Protein AF-A0A831XJA5-F1 (afdb_monomer)

Solvent-accessible surface area (backbone atoms only — not comparable to full-atom values): 5894 Å² total; per-residue (Å²): 134,84,88,81,90,79,81,83,73,83,71,82,53,64,65,62,52,50,52,51,59,72,66,47,76,75,75,57,79,54,54,63,54,46,53,56,40,73,73,36,92,85,57,48,59,63,60,47,25,56,54,40,62,73,34,66,68,55,36,52,50,51,42,52,54,55,63,26,82,87,63,60,61,97,62,87,64,88,46,60,47,59,46,42,59,71,70,47,91,81,85,129

Structure (mmCIF, N/CA/C/O backbone):
data_AF-A0A831XJA5-F1
#
_entry.id   AF-A0A831XJA5-F1
#
loop_
_atom_site.group_PDB
_atom_site.id
_atom_site.type_symbol
_atom_site.label_atom_id
_atom_site.label_alt_id
_atom_site.label_comp_id
_atom_site.label_asym_id
_atom_site.label_entity_id
_atom_site.label_seq_id
_atom_site.pdbx_PDB_ins_code
_atom_site.Cartn_x
_atom_site.Cartn_y
_atom_site.Cartn_z
_atom_site.occupancy
_atom_site.B_iso_or_equiv
_atom_site.auth_seq_id
_atom_site.auth_comp_id
_atom_site.auth_asym_id
_atom_site.auth_atom_id
_atom_site.pdbx_PDB_model_num
ATOM 1 N N . MET A 1 1 ? 34.995 -25.790 52.307 1.00 52.12 1 MET A N 1
ATOM 2 C CA . MET A 1 1 ? 34.267 -26.323 51.138 1.00 52.12 1 MET A CA 1
ATOM 3 C C . MET A 1 1 ? 33.214 -25.273 50.749 1.00 52.12 1 MET A C 1
ATOM 5 O O . MET A 1 1 ? 32.115 -25.340 51.270 1.00 52.12 1 MET A O 1
ATOM 9 N N . LYS A 1 2 ? 33.564 -24.085 50.216 1.00 43.31 2 LYS A N 1
ATOM 10 C CA . LYS A 1 2 ? 33.696 -23.713 48.779 1.00 43.31 2 LYS A CA 1
ATOM 11 C C . LYS A 1 2 ? 32.858 -24.609 47.855 1.00 43.31 2 LYS A C 1
ATOM 13 O O . LYS A 1 2 ? 33.151 -25.793 47.782 1.00 43.31 2 LYS A O 1
ATOM 18 N N . GLU A 1 3 ? 31.665 -24.169 47.449 1.00 53.34 3 GLU A N 1
ATOM 19 C CA . GLU A 1 3 ? 31.377 -23.321 46.266 1.00 53.34 3 GLU A CA 1
ATOM 20 C C . GLU A 1 3 ? 31.693 -24.007 44.936 1.00 53.34 3 GLU A C 1
ATOM 22 O O . GLU A 1 3 ? 32.859 -24.192 44.628 1.00 53.34 3 GLU A O 1
ATOM 27 N N . GLU A 1 4 ? 30.645 -24.303 44.154 1.00 48.31 4 GLU A N 1
ATOM 28 C CA . GLU A 1 4 ? 30.525 -24.028 42.705 1.00 48.31 4 GLU A CA 1
ATOM 29 C C . GLU A 1 4 ? 29.153 -24.542 42.217 1.00 48.31 4 GLU A C 1
ATOM 31 O O . GLU A 1 4 ? 28.901 -25.735 42.124 1.00 48.31 4 GLU A O 1
ATOM 36 N N . ARG A 1 5 ? 28.119 -23.693 42.135 1.00 64.81 5 ARG A N 1
ATOM 37 C CA . ARG A 1 5 ? 27.692 -22.993 40.905 1.00 64.81 5 ARG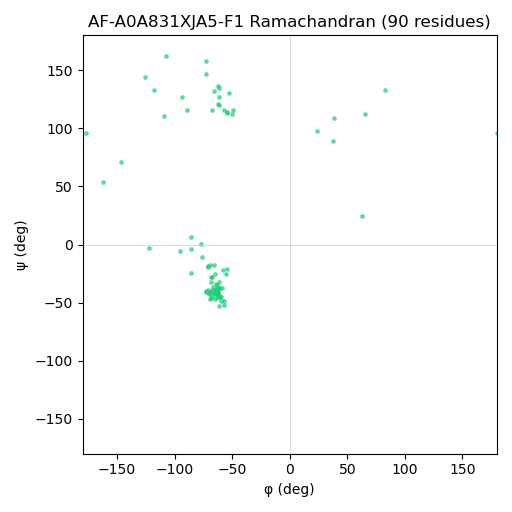 A CA 1
ATOM 38 C C . ARG A 1 5 ? 27.786 -23.848 39.630 1.00 64.81 5 ARG A C 1
ATOM 40 O O . ARG A 1 5 ? 28.851 -23.918 39.036 1.00 64.81 5 ARG A O 1
AT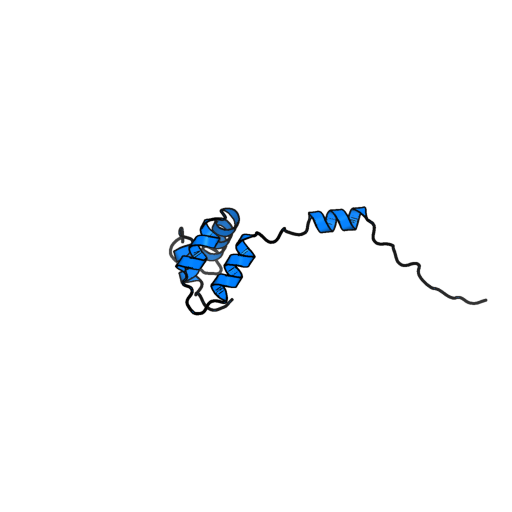OM 47 N N . ARG A 1 6 ? 26.630 -24.251 39.081 1.00 50.69 6 ARG A N 1
ATOM 48 C CA . ARG A 1 6 ? 26.166 -23.818 37.739 1.00 50.69 6 ARG A CA 1
ATOM 49 C C . ARG A 1 6 ? 24.773 -24.376 37.401 1.00 50.69 6 ARG A C 1
ATOM 51 O O . ARG A 1 6 ? 24.627 -25.485 36.918 1.00 50.69 6 ARG A O 1
ATOM 58 N N . ARG A 1 7 ? 23.765 -23.535 37.658 1.00 54.47 7 ARG A N 1
ATOM 59 C CA . ARG A 1 7 ? 22.704 -23.126 36.718 1.00 54.47 7 ARG A CA 1
ATOM 60 C C . ARG A 1 7 ? 22.197 -24.229 35.768 1.00 54.47 7 ARG A C 1
ATOM 62 O O . ARG A 1 7 ? 22.673 -24.325 34.640 1.00 54.47 7 ARG A O 1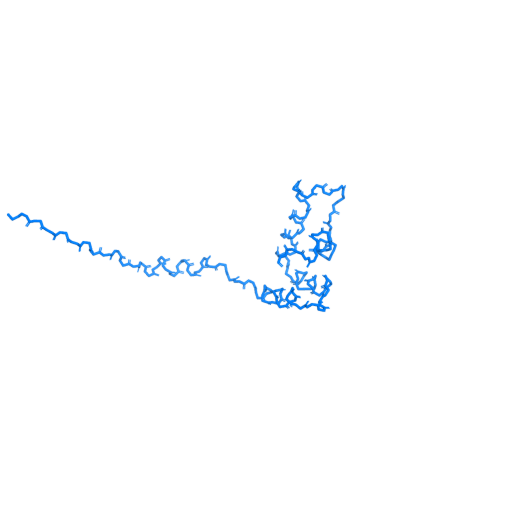
ATOM 69 N N . TYR A 1 8 ? 21.183 -24.982 36.196 1.00 48.00 8 TYR A N 1
ATOM 70 C CA . TYR A 1 8 ? 20.282 -25.629 35.242 1.00 48.00 8 TYR A CA 1
ATOM 71 C C . TYR A 1 8 ? 19.489 -24.525 34.543 1.00 48.00 8 TYR A C 1
ATOM 73 O O . TYR A 1 8 ? 18.807 -23.728 35.181 1.00 48.00 8 TYR A O 1
ATOM 81 N N . VAL A 1 9 ? 19.720 -24.417 33.243 1.00 51.31 9 VAL A N 1
ATOM 82 C CA . VAL A 1 9 ? 19.048 -23.509 32.317 1.00 51.31 9 VAL A CA 1
ATOM 83 C C . VAL A 1 9 ? 17.566 -23.873 32.307 1.00 51.31 9 VAL A C 1
ATOM 85 O O . VAL A 1 9 ? 17.240 -25.045 32.130 1.00 51.31 9 VAL A O 1
ATOM 88 N N . GLU A 1 10 ? 16.699 -22.887 32.541 1.00 56.25 10 GLU A N 1
ATOM 89 C CA . GLU A 1 10 ? 15.250 -23.010 32.373 1.00 56.25 10 GLU A CA 1
ATOM 90 C C . GLU A 1 10 ? 14.967 -23.630 31.002 1.00 56.25 10 GLU A C 1
ATOM 92 O O . GLU A 1 10 ? 15.338 -23.081 29.961 1.00 56.25 10 GLU A O 1
ATOM 97 N N . GLY A 1 11 ? 14.387 -24.831 31.020 1.00 57.16 11 GLY A N 1
ATOM 98 C CA . GLY A 1 11 ? 13.896 -25.479 29.818 1.00 57.16 11 GLY A CA 1
ATOM 99 C C . GLY A 1 11 ? 12.808 -24.604 29.220 1.00 57.16 11 GLY A C 1
ATOM 100 O O . GLY A 1 11 ? 11.961 -24.092 29.944 1.00 57.16 11 GLY A O 1
ATOM 101 N N . ILE A 1 12 ? 12.867 -24.407 27.908 1.00 63.69 12 ILE A N 1
ATOM 102 C CA . ILE A 1 12 ? 11.819 -23.717 27.162 1.00 63.69 12 ILE A CA 1
ATOM 103 C C . ILE A 1 12 ? 10.506 -24.444 27.468 1.00 63.69 12 ILE A C 1
ATOM 105 O O . ILE A 1 12 ? 10.367 -25.618 27.120 1.00 63.69 12 ILE A O 1
ATOM 109 N N . ASP A 1 13 ? 9.586 -23.765 28.152 1.00 78.31 13 ASP A N 1
ATOM 110 C CA . ASP A 1 13 ? 8.241 -24.273 28.379 1.00 78.31 13 ASP A CA 1
ATOM 111 C C . ASP A 1 13 ? 7.573 -24.444 27.005 1.00 78.31 13 ASP A C 1
ATOM 113 O O . ASP A 1 13 ? 7.515 -23.522 26.184 1.00 78.31 13 ASP A O 1
ATOM 117 N N . LEU A 1 14 ? 7.186 -25.684 26.706 1.00 73.56 14 LEU A N 1
ATOM 118 C CA . LEU A 1 14 ? 6.621 -26.072 25.417 1.00 73.56 14 LEU A CA 1
ATOM 119 C C . LEU A 1 14 ? 5.315 -25.324 25.149 1.00 73.56 14 LEU A C 1
ATOM 121 O O . LEU A 1 14 ? 5.058 -24.974 23.997 1.00 73.56 14 LEU A O 1
ATOM 125 N N . ASP A 1 15 ? 4.547 -25.016 26.194 1.00 75.69 15 ASP A N 1
ATOM 126 C CA . ASP A 1 15 ? 3.300 -24.270 26.072 1.00 75.69 15 ASP A CA 1
ATOM 127 C C . ASP A 1 15 ? 3.585 -22.806 25.696 1.00 75.69 15 ASP A C 1
ATOM 129 O O . ASP A 1 15 ? 2.982 -22.274 24.761 1.00 75.69 15 ASP A O 1
ATOM 133 N N . ASP A 1 16 ? 4.609 -22.198 26.302 1.00 76.00 16 ASP A N 1
ATOM 134 C CA . ASP A 1 16 ? 5.115 -20.862 25.950 1.00 76.00 16 ASP A CA 1
ATOM 135 C C . ASP A 1 16 ? 5.659 -20.793 24.514 1.00 76.00 16 ASP A C 1
ATOM 137 O O . ASP A 1 16 ? 5.530 -19.771 23.829 1.00 76.00 16 ASP A O 1
ATOM 141 N N . ALA A 1 17 ? 6.322 -21.856 24.052 1.00 73.50 17 ALA A N 1
ATOM 142 C CA . ALA A 1 17 ? 6.845 -21.942 22.692 1.00 73.50 17 ALA A CA 1
ATOM 143 C C . ALA A 1 17 ? 5.711 -22.075 21.668 1.00 73.50 17 ALA A C 1
ATOM 145 O O . ALA A 1 17 ? 5.730 -21.396 20.639 1.00 73.50 17 ALA A O 1
ATOM 146 N N . VAL A 1 18 ? 4.703 -22.902 21.959 1.00 77.62 18 VAL A N 1
ATOM 147 C CA . VAL A 1 18 ? 3.514 -23.064 21.114 1.00 77.62 18 VAL A CA 1
ATOM 148 C C . VAL A 1 18 ? 2.710 -21.768 21.064 1.00 77.62 18 VAL A C 1
ATOM 150 O O . VAL A 1 18 ? 2.320 -21.342 19.977 1.00 77.62 18 VAL A O 1
ATOM 153 N N . GLU A 1 19 ? 2.525 -21.087 22.194 1.00 73.38 19 GLU A N 1
ATOM 154 C CA . GLU A 1 19 ? 1.813 -19.810 22.237 1.00 73.38 19 GLU A CA 1
ATOM 155 C C . GLU A 1 19 ? 2.566 -18.717 21.460 1.00 73.38 19 GLU A C 1
ATOM 157 O O . GLU A 1 19 ? 1.964 -17.953 20.703 1.00 73.38 19 GLU A O 1
ATOM 162 N N . ARG A 1 20 ? 3.903 -18.682 21.554 1.00 64.19 20 ARG A N 1
ATOM 163 C CA . ARG A 1 20 ? 4.741 -17.790 20.736 1.00 64.19 20 ARG A CA 1
ATOM 164 C C . ARG A 1 20 ? 4.630 -18.088 19.245 1.00 64.19 20 ARG A C 1
ATOM 166 O O . ARG A 1 20 ? 4.557 -17.141 18.469 1.00 64.19 20 ARG A O 1
ATOM 173 N N . VAL A 1 21 ? 4.586 -19.360 18.847 1.00 66.50 21 VAL A N 1
ATOM 174 C CA . VAL A 1 21 ? 4.405 -19.772 17.444 1.00 66.50 21 VAL A CA 1
ATOM 175 C C . VAL A 1 21 ? 3.008 -19.410 16.931 1.00 66.50 21 VAL A C 1
ATOM 177 O O . VAL A 1 21 ? 2.890 -18.927 15.810 1.00 66.50 21 VAL A O 1
ATOM 180 N N . GLN A 1 22 ? 1.961 -19.556 17.748 1.00 62.53 22 GLN A N 1
ATOM 181 C CA . GLN A 1 22 ? 0.600 -19.123 17.398 1.00 62.53 22 GLN A CA 1
ATOM 182 C C . GLN A 1 22 ? 0.462 -17.598 17.297 1.00 62.53 22 GLN A C 1
ATOM 184 O O . GLN A 1 22 ? -0.371 -17.100 16.542 1.00 62.53 22 GLN A O 1
ATOM 189 N N . ARG A 1 23 ? 1.284 -16.852 18.044 1.00 58.53 23 ARG A N 1
ATOM 190 C CA . ARG A 1 23 ? 1.370 -15.385 17.990 1.00 58.53 23 ARG A CA 1
ATOM 191 C 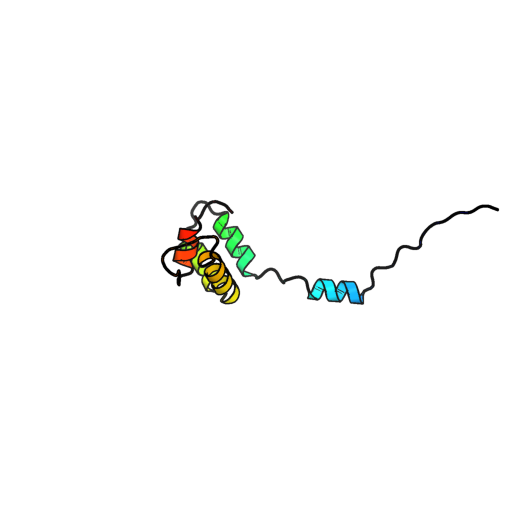C . ARG A 1 23 ? 2.317 -14.870 16.909 1.00 58.53 23 ARG A C 1
ATOM 193 O O . ARG A 1 23 ? 2.398 -13.653 16.734 1.00 58.53 23 ARG A O 1
ATOM 200 N N . LEU A 1 24 ? 3.028 -15.744 16.188 1.00 50.28 24 LEU A N 1
ATOM 201 C CA . LEU A 1 24 ? 3.751 -15.307 15.002 1.00 50.28 24 LEU A CA 1
ATOM 202 C C . LEU A 1 24 ? 2.703 -14.793 14.017 1.00 50.28 24 LEU A C 1
ATOM 204 O O . LEU A 1 24 ? 1.806 -15.555 13.646 1.00 50.28 24 LEU A O 1
ATOM 208 N N . PRO A 1 25 ? 2.779 -13.522 13.587 1.00 52.12 25 PRO A N 1
ATOM 209 C CA . PRO A 1 25 ? 1.937 -13.084 12.496 1.00 52.12 25 PRO A CA 1
ATOM 210 C C . PRO A 1 25 ? 2.262 -14.008 11.325 1.00 52.12 25 PRO A C 1
ATOM 212 O O . PRO A 1 25 ? 3.400 -14.040 10.851 1.00 52.12 25 PRO A O 1
ATOM 215 N N . THR A 1 26 ? 1.287 -14.807 10.887 1.00 56.69 26 THR A N 1
ATOM 216 C CA . THR A 1 26 ? 1.406 -15.511 9.615 1.00 56.69 26 THR A CA 1
ATOM 217 C C . THR A 1 26 ? 1.689 -14.435 8.594 1.00 56.69 26 THR A C 1
ATOM 219 O O . THR A 1 26 ? 0.835 -13.568 8.399 1.00 56.69 26 THR A O 1
ATOM 222 N N . LEU A 1 27 ? 2.894 -14.447 8.017 1.00 58.62 27 LEU A N 1
ATOM 223 C CA . LEU A 1 27 ? 3.268 -13.526 6.954 1.00 58.62 27 LEU A CA 1
ATOM 224 C C . LEU A 1 27 ? 2.145 -13.610 5.916 1.00 58.62 27 LEU A C 1
ATOM 226 O O . LEU A 1 27 ? 1.957 -14.693 5.348 1.00 58.62 27 LEU A O 1
ATOM 230 N N . PRO A 1 28 ? 1.344 -12.543 5.715 1.00 67.38 28 PRO A N 1
ATOM 231 C CA . PRO A 1 28 ? 0.244 -12.605 4.772 1.00 67.38 28 PRO A CA 1
ATOM 232 C C . PRO A 1 28 ? 0.790 -13.089 3.433 1.00 67.38 28 PRO A C 1
ATOM 234 O O . PRO A 1 28 ? 1.801 -12.573 2.961 1.00 67.38 28 PRO A O 1
ATOM 237 N N . SER A 1 29 ? 0.162 -14.093 2.819 1.00 71.31 29 SER A N 1
ATOM 238 C CA . SER A 1 29 ? 0.648 -14.712 1.571 1.00 71.31 29 SER A CA 1
ATOM 239 C C . SER A 1 29 ? 0.873 -13.698 0.441 1.00 71.31 29 SER A C 1
ATOM 241 O O . SER A 1 29 ? 1.613 -13.943 -0.509 1.00 71.31 29 S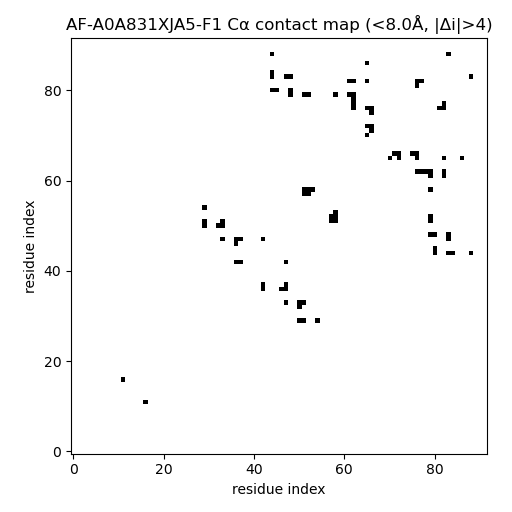ER A O 1
ATOM 243 N N . VAL A 1 30 ? 0.228 -12.539 0.552 1.00 75.38 30 VAL A N 1
ATOM 244 C CA . VAL A 1 30 ? 0.377 -11.378 -0.320 1.00 75.38 30 VAL A CA 1
ATOM 245 C C . VAL A 1 30 ? 1.747 -10.690 -0.200 1.00 75.38 30 VAL A C 1
ATOM 247 O O . VAL A 1 30 ? 2.225 -10.171 -1.203 1.00 75.38 30 VAL A O 1
ATOM 250 N N . LEU A 1 31 ? 2.436 -10.749 0.948 1.00 78.31 31 LEU A N 1
ATOM 251 C CA . LEU A 1 31 ? 3.758 -10.132 1.134 1.00 78.31 31 LEU A CA 1
ATOM 252 C C . LEU A 1 31 ? 4.821 -10.733 0.212 1.00 78.31 31 LEU A C 1
ATOM 254 O O . LEU A 1 31 ? 5.619 -9.993 -0.350 1.00 78.31 31 LEU A O 1
ATOM 258 N N . GLY A 1 32 ? 4.799 -12.049 -0.019 1.00 82.62 32 GLY A N 1
ATOM 259 C CA . GLY A 1 32 ? 5.719 -12.677 -0.974 1.00 82.62 32 GLY A CA 1
ATOM 260 C C . GLY A 1 32 ? 5.536 -12.148 -2.402 1.00 82.62 32 GLY A C 1
ATOM 261 O O . GLY A 1 32 ? 6.512 -11.927 -3.112 1.00 82.62 32 GLY A O 1
ATOM 262 N N . ARG A 1 33 ? 4.287 -11.877 -2.806 1.00 83.31 33 ARG A N 1
ATOM 263 C CA . ARG A 1 33 ? 3.966 -11.302 -4.124 1.00 83.31 33 ARG A CA 1
ATOM 264 C C . ARG A 1 33 ? 4.345 -9.827 -4.205 1.00 83.31 33 ARG A C 1
ATOM 266 O O . ARG A 1 33 ? 4.887 -9.402 -5.217 1.00 83.31 33 ARG A O 1
ATOM 273 N N . ILE A 1 34 ? 4.104 -9.075 -3.132 1.00 84.62 34 ILE A N 1
ATOM 274 C CA . ILE A 1 34 ? 4.523 -7.676 -2.978 1.00 84.62 34 ILE A CA 1
ATOM 275 C C . ILE A 1 34 ? 6.042 -7.565 -3.150 1.00 84.62 34 ILE A C 1
ATOM 277 O O . ILE A 1 34 ? 6.483 -6.808 -4.005 1.00 84.62 34 ILE A O 1
ATOM 281 N N . PHE A 1 35 ? 6.836 -8.365 -2.429 1.00 84.31 35 PHE A N 1
ATOM 282 C CA . PHE A 1 35 ? 8.299 -8.336 -2.552 1.00 84.31 35 PHE A CA 1
ATOM 283 C C . PHE A 1 35 ? 8.789 -8.740 -3.941 1.00 84.31 35 PHE A C 1
ATOM 285 O O . PHE A 1 35 ? 9.680 -8.092 -4.477 1.00 84.31 35 PHE A O 1
ATOM 292 N N . ALA A 1 36 ? 8.185 -9.766 -4.546 1.00 85.88 36 ALA A N 1
ATOM 293 C CA . ALA A 1 36 ? 8.511 -10.146 -5.918 1.00 85.88 36 ALA A CA 1
ATOM 294 C C . ALA A 1 36 ? 8.211 -9.017 -6.920 1.00 85.88 36 ALA A C 1
ATOM 296 O O . ALA A 1 36 ? 8.983 -8.815 -7.846 1.00 85.88 36 ALA A O 1
ATOM 297 N N . THR A 1 37 ? 7.123 -8.268 -6.709 1.00 87.25 37 THR A N 1
ATOM 298 C CA . THR A 1 37 ? 6.727 -7.143 -7.572 1.00 87.25 37 THR A CA 1
ATOM 299 C C . THR A 1 37 ? 7.644 -5.937 -7.387 1.00 87.25 37 THR A C 1
ATOM 301 O O . THR A 1 37 ? 8.003 -5.297 -8.359 1.00 87.25 37 THR A O 1
ATOM 304 N N . VAL A 1 38 ? 8.048 -5.619 -6.155 1.00 83.69 38 VAL A N 1
ATOM 305 C CA . VAL A 1 38 ? 8.974 -4.502 -5.885 1.00 83.69 38 VAL A CA 1
ATOM 306 C C . VAL A 1 38 ? 10.382 -4.795 -6.417 1.00 83.69 38 VAL A C 1
ATOM 308 O O . VAL A 1 38 ? 11.079 -3.883 -6.844 1.00 83.69 38 VAL A O 1
ATOM 311 N N . ALA A 1 39 ? 10.800 -6.064 -6.420 1.00 85.69 39 ALA A N 1
ATOM 312 C CA . ALA A 1 39 ? 12.099 -6.481 -6.947 1.00 85.69 39 ALA A CA 1
ATOM 313 C C . ALA A 1 39 ? 12.168 -6.523 -8.487 1.00 85.69 39 ALA A C 1
ATOM 315 O O . ALA A 1 39 ? 13.255 -6.708 -9.036 1.00 85.69 39 ALA A O 1
ATOM 316 N N . ASP A 1 40 ? 11.033 -6.394 -9.175 1.00 87.62 40 ASP A N 1
ATOM 317 C CA . ASP A 1 40 ? 10.952 -6.422 -10.632 1.00 87.62 40 ASP A CA 1
ATOM 318 C C . ASP A 1 40 ? 11.123 -4.997 -11.200 1.00 87.62 40 ASP A C 1
ATOM 320 O O . ASP A 1 40 ? 10.281 -4.132 -10.946 1.00 87.62 40 ASP A O 1
ATOM 324 N N . PRO A 1 41 ? 12.197 -4.720 -11.967 1.00 83.50 41 PRO A N 1
ATOM 325 C CA . PRO A 1 41 ? 12.447 -3.393 -12.530 1.00 83.50 41 PRO A CA 1
ATOM 326 C C . PRO A 1 41 ? 11.406 -2.957 -13.572 1.00 83.50 41 PRO A C 1
ATOM 328 O O . PRO A 1 41 ? 11.313 -1.763 -13.859 1.00 83.50 41 PRO A O 1
ATOM 331 N N . ASP A 1 42 ? 10.632 -3.894 -14.127 1.00 88.69 42 ASP A N 1
ATOM 332 C CA . ASP A 1 42 ? 9.579 -3.620 -15.106 1.00 88.69 42 ASP A CA 1
ATOM 333 C C . ASP A 1 42 ? 8.190 -3.491 -14.453 1.00 88.69 42 ASP A C 1
ATOM 335 O O . ASP A 1 42 ? 7.208 -3.151 -15.125 1.00 88.69 42 ASP A O 1
ATOM 339 N N . ALA A 1 43 ? 8.081 -3.740 -13.143 1.00 87.31 43 ALA A N 1
ATOM 340 C CA . ALA A 1 43 ? 6.814 -3.662 -12.435 1.00 87.31 43 ALA A CA 1
ATOM 341 C C . ALA A 1 43 ? 6.342 -2.221 -12.233 1.00 87.31 43 ALA A C 1
ATOM 343 O O . ALA A 1 43 ? 7.110 -1.283 -12.010 1.00 87.31 43 ALA A O 1
ATOM 344 N N . SER A 1 44 ? 5.020 -2.052 -12.254 1.00 85.62 44 SER A N 1
ATOM 345 C CA . SER A 1 44 ? 4.379 -0.761 -12.041 1.00 85.62 44 SER A CA 1
ATOM 346 C C . SER A 1 44 ? 3.694 -0.660 -10.676 1.00 85.62 44 SER A C 1
ATOM 348 O O . SER A 1 44 ? 3.307 -1.652 -10.051 1.00 85.62 44 SER A O 1
ATOM 350 N N . ALA A 1 45 ? 3.409 0.575 -10.251 1.00 82.19 45 ALA A N 1
ATOM 351 C CA . ALA A 1 45 ? 2.549 0.848 -9.095 1.00 82.19 45 ALA A CA 1
ATOM 352 C C . ALA A 1 45 ? 1.159 0.192 -9.203 1.00 82.19 45 ALA A C 1
ATOM 354 O O . ALA A 1 45 ? 0.520 -0.091 -8.186 1.00 82.19 45 ALA A O 1
ATOM 355 N N . LEU A 1 46 ? 0.681 -0.066 -10.425 1.00 86.94 46 LEU A N 1
ATOM 356 C CA . LEU A 1 46 ? -0.583 -0.756 -10.656 1.00 86.94 46 LEU A CA 1
ATOM 357 C C . LEU A 1 46 ? -0.490 -2.241 -10.287 1.00 86.94 46 LEU A C 1
ATOM 359 O O . LEU A 1 46 ? -1.433 -2.776 -9.702 1.00 86.94 46 LEU A O 1
ATOM 363 N N . ASP A 1 47 ? 0.631 -2.892 -10.590 1.00 88.00 47 ASP A N 1
ATOM 364 C CA . ASP A 1 47 ? 0.843 -4.312 -10.297 1.00 88.00 47 ASP A CA 1
ATOM 365 C C . ASP A 1 47 ? 0.917 -4.544 -8.790 1.00 88.00 47 ASP A C 1
ATOM 367 O O . ASP A 1 47 ? 0.199 -5.387 -8.245 1.00 88.00 47 ASP A O 1
ATOM 371 N N . LEU A 1 48 ? 1.652 -3.679 -8.088 1.00 86.50 48 LEU A N 1
ATOM 372 C CA . LEU A 1 48 ? 1.684 -3.673 -6.629 1.00 86.50 48 LEU A CA 1
ATOM 373 C C . LEU A 1 48 ? 0.302 -3.364 -6.029 1.00 86.50 48 LEU A C 1
ATOM 375 O O . LEU A 1 48 ? -0.145 -4.018 -5.081 1.00 86.50 48 LEU A O 1
ATOM 379 N N . GLY A 1 49 ? -0.410 -2.403 -6.624 1.00 88.25 49 GLY A N 1
ATOM 380 C CA . GLY A 1 49 ? -1.754 -2.011 -6.214 1.00 88.25 49 GLY A CA 1
ATOM 381 C C . GLY A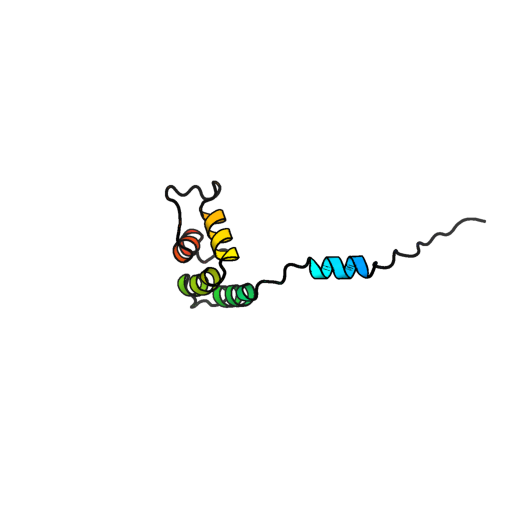 1 49 ? -2.762 -3.151 -6.278 1.00 88.25 49 GLY A C 1
ATOM 382 O O . GLY A 1 49 ? -3.579 -3.274 -5.369 1.00 88.25 49 GLY A O 1
ATOM 383 N N . ARG A 1 50 ? -2.680 -4.031 -7.282 1.00 89.56 50 ARG A N 1
ATOM 384 C CA . ARG A 1 50 ? -3.551 -5.215 -7.389 1.00 89.56 50 ARG A CA 1
ATOM 385 C C . ARG A 1 50 ? -3.347 -6.188 -6.232 1.00 89.56 50 ARG A C 1
ATOM 387 O O . ARG A 1 50 ? -4.321 -6.748 -5.735 1.00 89.56 50 ARG A O 1
ATOM 394 N N . HIS A 1 51 ? -2.104 -6.383 -5.794 1.00 87.56 51 HIS A N 1
ATOM 395 C CA . HIS A 1 51 ? -1.802 -7.261 -4.666 1.00 87.56 51 HIS A CA 1
ATOM 396 C C . HIS A 1 51 ? -2.302 -6.679 -3.347 1.00 87.56 51 HIS A C 1
ATOM 398 O O . HIS A 1 51 ? -2.984 -7.375 -2.600 1.00 87.56 51 HIS A O 1
ATOM 404 N N . ILE A 1 52 ? -2.035 -5.397 -3.091 1.00 88.38 52 ILE A N 1
ATOM 405 C CA . ILE A 1 52 ? -2.457 -4.738 -1.850 1.00 88.38 52 ILE A CA 1
ATOM 406 C C . ILE A 1 52 ? -3.984 -4.593 -1.794 1.00 88.38 52 ILE A C 1
ATOM 408 O O . ILE A 1 52 ? -4.574 -4.866 -0.754 1.00 88.38 52 ILE A O 1
ATOM 412 N N . ALA A 1 53 ? -4.637 -4.244 -2.909 1.00 89.44 53 ALA A N 1
ATOM 413 C CA . ALA A 1 53 ? -6.093 -4.094 -2.984 1.00 89.44 53 ALA A CA 1
ATOM 414 C C . ALA A 1 53 ? -6.861 -5.408 -2.759 1.00 89.44 53 ALA A C 1
ATOM 416 O O . ALA A 1 53 ? -8.012 -5.377 -2.326 1.00 89.44 53 ALA A O 1
ATOM 417 N N . ALA A 1 54 ? -6.240 -6.558 -3.041 1.00 88.69 54 ALA A N 1
ATOM 418 C CA . ALA A 1 54 ? -6.838 -7.867 -2.783 1.00 88.69 54 ALA A CA 1
ATOM 419 C C . ALA A 1 54 ? -6.924 -8.199 -1.281 1.00 88.69 54 ALA A C 1
ATOM 421 O O . ALA A 1 54 ? -7.719 -9.053 -0.890 1.00 88.69 54 ALA A O 1
ATOM 422 N N . ASP A 1 55 ? -6.138 -7.521 -0.440 1.00 86.69 55 ASP A N 1
ATOM 423 C CA . ASP A 1 55 ? -6.157 -7.668 1.013 1.00 86.69 55 ASP A CA 1
ATOM 424 C C . ASP A 1 55 ? -6.761 -6.412 1.667 1.00 86.69 55 ASP A C 1
ATOM 426 O O . ASP A 1 55 ? -6.178 -5.322 1.670 1.00 86.69 55 ASP A O 1
ATOM 430 N N . GLN A 1 56 ? -7.956 -6.558 2.247 1.00 85.94 56 GLN A N 1
ATOM 431 C CA . GLN A 1 56 ? -8.662 -5.444 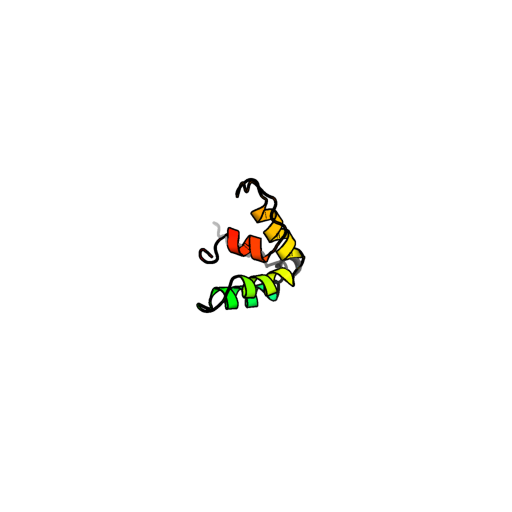2.889 1.00 85.94 56 GLN A CA 1
ATOM 432 C C . GLN A 1 56 ? -7.908 -4.870 4.098 1.00 85.94 56 GLN A C 1
ATOM 434 O O . GLN A 1 56 ? -7.962 -3.661 4.333 1.00 85.94 56 GLN A O 1
ATOM 439 N N . SER A 1 57 ? -7.203 -5.712 4.860 1.00 86.38 57 SER A N 1
ATOM 440 C CA . SER A 1 57 ? -6.456 -5.293 6.049 1.00 86.38 57 SER A CA 1
ATOM 441 C C . SER A 1 57 ? -5.256 -4.430 5.659 1.00 86.38 57 SER A C 1
ATOM 443 O O . SER A 1 57 ? -5.056 -3.337 6.206 1.00 86.38 57 SER A O 1
ATOM 445 N N . LEU A 1 58 ? -4.498 -4.868 4.649 1.00 87.06 58 LEU A N 1
ATOM 446 C CA . LEU A 1 58 ? -3.369 -4.108 4.115 1.00 87.06 58 LEU A CA 1
ATOM 447 C C . LEU A 1 58 ? -3.822 -2.823 3.430 1.00 87.06 58 LEU A C 1
ATOM 449 O O . LEU A 1 58 ? -3.233 -1.771 3.672 1.00 87.06 58 LEU A O 1
ATOM 453 N N . SER A 1 59 ? -4.903 -2.878 2.652 1.00 90.75 59 SER A N 1
ATOM 454 C CA . SER A 1 59 ? -5.499 -1.692 2.030 1.00 90.75 59 SER A CA 1
ATOM 455 C C . SER A 1 59 ? -5.875 -0.636 3.070 1.00 90.75 59 SER A C 1
ATOM 457 O O . SER A 1 59 ? -5.506 0.532 2.943 1.00 90.75 59 SER A O 1
ATOM 459 N N . ALA A 1 60 ? -6.563 -1.040 4.142 1.00 91.38 60 ALA A N 1
ATOM 460 C CA . ALA A 1 60 ? -6.946 -0.131 5.216 1.00 91.38 60 ALA A CA 1
ATOM 461 C C . ALA A 1 60 ? -5.726 0.439 5.956 1.00 91.38 60 ALA A C 1
ATOM 463 O O . ALA A 1 60 ? -5.711 1.622 6.297 1.00 91.38 60 ALA A O 1
ATOM 464 N N . THR A 1 61 ? -4.704 -0.386 6.193 1.00 89.19 61 THR A N 1
ATOM 465 C CA . THR A 1 61 ? -3.462 0.034 6.855 1.00 89.19 61 THR A CA 1
ATOM 466 C C . THR A 1 61 ? -2.701 1.054 6.010 1.00 89.19 61 THR A C 1
ATOM 468 O O . THR A 1 61 ? -2.335 2.112 6.521 1.00 89.19 61 THR A O 1
ATOM 471 N N . LEU A 1 62 ? -2.545 0.793 4.710 1.00 89.88 62 LEU A N 1
ATOM 472 C CA . LEU A 1 62 ? -1.901 1.704 3.767 1.00 89.88 62 LEU A CA 1
ATOM 473 C C . LEU A 1 62 ? -2.634 3.050 3.695 1.00 89.88 62 LEU A C 1
ATOM 475 O O . LEU A 1 62 ? -2.014 4.103 3.825 1.00 89.88 62 LEU A O 1
ATOM 479 N N . LEU A 1 63 ? -3.961 3.032 3.542 1.00 92.62 63 LEU A N 1
ATOM 480 C CA . LEU A 1 63 ? -4.749 4.264 3.481 1.00 92.62 63 LEU A CA 1
ATOM 481 C C . LEU A 1 63 ? -4.689 5.050 4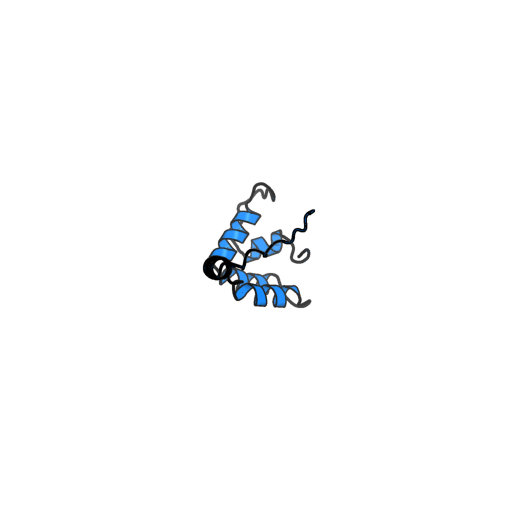.797 1.00 92.62 63 LEU A C 1
ATOM 483 O O . LEU A 1 63 ? -4.613 6.277 4.763 1.00 92.62 63 LEU A O 1
ATOM 487 N N . LYS A 1 64 ? -4.691 4.383 5.958 1.00 91.12 64 LYS A N 1
ATOM 488 C CA . LYS A 1 64 ? -4.499 5.054 7.257 1.00 91.12 64 LYS A CA 1
ATOM 489 C C . LYS A 1 64 ? -3.125 5.710 7.362 1.00 91.12 64 LYS A C 1
ATOM 491 O O . LYS A 1 64 ? -3.044 6.836 7.842 1.00 91.12 64 LYS A O 1
ATOM 496 N N . LEU A 1 65 ? -2.076 5.022 6.912 1.00 89.25 65 LEU A N 1
ATOM 497 C CA . LEU A 1 65 ? -0.709 5.537 6.922 1.00 89.25 65 LEU A CA 1
ATOM 498 C C . LEU A 1 65 ? -0.597 6.796 6.057 1.00 89.25 65 LEU A C 1
ATOM 500 O O . LEU A 1 65 ? -0.178 7.840 6.548 1.00 89.25 65 LEU A O 1
ATOM 504 N N . VAL A 1 66 ? -1.045 6.720 4.804 1.00 90.88 66 VAL A N 1
ATOM 505 C CA . VAL A 1 66 ? -0.969 7.828 3.839 1.00 90.88 66 VAL A CA 1
ATOM 506 C C . VAL A 1 66 ? -1.812 9.030 4.274 1.00 90.88 66 VAL A C 1
ATOM 508 O O . VAL A 1 66 ? -1.406 10.165 4.064 1.00 90.88 66 VAL A O 1
ATOM 511 N N . ASN A 1 67 ? -2.952 8.816 4.936 1.00 92.06 67 ASN A N 1
ATOM 512 C CA . ASN A 1 67 ? -3.773 9.904 5.487 1.00 92.06 67 ASN A CA 1
ATOM 513 C C . ASN A 1 67 ? -3.337 10.370 6.888 1.00 92.06 67 ASN A C 1
ATOM 515 O O . ASN A 1 67 ? -4.044 11.157 7.520 1.00 92.06 67 ASN A O 1
ATOM 519 N N . SER A 1 68 ? -2.220 9.869 7.416 1.00 92.12 68 SER A N 1
ATOM 520 C CA . SER A 1 68 ? -1.738 10.291 8.728 1.00 92.12 68 SER A CA 1
ATOM 521 C C . SER A 1 68 ? -1.164 11.708 8.688 1.00 92.12 68 SER A C 1
ATOM 523 O O . SER A 1 68 ? -0.710 12.201 7.653 1.00 92.12 68 SER A O 1
ATOM 525 N N . ALA A 1 69 ? -1.128 12.354 9.857 1.00 87.50 69 ALA A N 1
ATOM 526 C CA . ALA A 1 69 ? -0.530 13.679 10.011 1.00 87.50 69 ALA A CA 1
ATOM 527 C C . ALA A 1 69 ? 0.949 13.727 9.582 1.00 87.50 69 ALA A C 1
ATOM 529 O O . ALA A 1 69 ? 1.436 14.801 9.251 1.00 87.50 69 ALA A O 1
ATOM 530 N N . TYR A 1 70 ? 1.637 12.577 9.558 1.00 85.31 70 TYR A N 1
ATOM 531 C CA . TYR A 1 70 ? 3.022 12.464 9.105 1.00 85.31 70 TYR A CA 1
ATOM 532 C C . TYR A 1 70 ? 3.187 12.881 7.638 1.00 85.31 70 TYR A C 1
ATOM 534 O O . TYR A 1 70 ? 4.098 13.638 7.322 1.00 85.31 70 TYR A O 1
ATOM 542 N N . TYR A 1 71 ? 2.290 12.427 6.756 1.00 84.50 71 TYR A N 1
ATOM 543 C CA . TYR A 1 71 ? 2.354 12.762 5.330 1.00 84.50 71 TYR A CA 1
ATOM 544 C C . TYR A 1 71 ? 1.668 14.091 4.995 1.00 84.50 71 TYR A C 1
ATOM 546 O O . TYR A 1 71 ? 2.013 14.726 4.002 1.00 84.50 71 TYR A O 1
ATOM 554 N N . GLY A 1 72 ? 0.712 14.539 5.817 1.00 84.19 72 GLY A N 1
ATOM 555 C CA . GLY A 1 72 ? 0.195 15.911 5.762 1.00 84.19 72 GLY A CA 1
ATOM 556 C C . GLY A 1 72 ? -0.495 16.306 4.449 1.00 84.19 72 GLY A C 1
ATOM 557 O O . GLY A 1 72 ? -0.544 17.492 4.119 1.00 84.19 72 GLY A O 1
ATOM 558 N N . PHE A 1 73 ? -1.024 15.346 3.682 1.00 86.12 73 PHE A N 1
ATOM 559 C CA . PHE A 1 73 ? -1.690 15.641 2.413 1.00 86.12 73 PHE A CA 1
ATOM 560 C C . PHE A 1 73 ? -2.936 16.516 2.609 1.00 86.12 73 PHE A C 1
ATOM 562 O O . PHE A 1 73 ? -3.769 16.275 3.481 1.00 86.12 73 PHE A O 1
ATOM 569 N N . SER A 1 74 ? -3.097 17.522 1.743 1.00 83.88 74 SER A N 1
ATOM 570 C CA . SER A 1 74 ? -4.225 18.469 1.784 1.00 83.88 74 SER A CA 1
ATOM 571 C C . SER A 1 74 ? -5.571 17.845 1.406 1.00 83.88 74 SER A C 1
ATOM 573 O O . SER A 1 74 ? -6.625 18.416 1.684 1.00 83.88 74 SER A O 1
ATOM 575 N N . ARG A 1 75 ? -5.545 16.678 0.754 1.00 88.56 75 ARG A N 1
ATOM 576 C CA . ARG A 1 75 ? -6.723 15.908 0.354 1.00 88.56 75 ARG A CA 1
ATOM 577 C C . ARG A 1 75 ? -6.627 14.489 0.890 1.00 88.56 75 ARG A C 1
ATOM 579 O O . ARG A 1 75 ? -5.549 13.902 0.910 1.00 88.56 75 ARG A O 1
ATOM 586 N N . ARG A 1 76 ? -7.783 13.941 1.274 1.00 91.88 76 ARG A N 1
ATOM 587 C CA . ARG A 1 76 ? -7.906 12.546 1.696 1.00 91.88 76 ARG A CA 1
ATOM 588 C C . ARG A 1 76 ? -7.624 11.618 0.517 1.00 91.88 76 ARG A C 1
ATOM 590 O O . ARG A 1 76 ? -8.196 11.802 -0.553 1.00 91.88 76 ARG A O 1
ATOM 597 N N . ILE A 1 77 ? -6.789 10.610 0.744 1.00 93.25 77 ILE A N 1
ATOM 598 C CA . ILE A 1 77 ? -6.491 9.552 -0.221 1.00 93.25 77 ILE A CA 1
ATOM 599 C C . ILE A 1 77 ? -7.422 8.368 0.035 1.00 93.25 77 ILE A C 1
ATOM 601 O O . ILE A 1 77 ? -7.516 7.879 1.162 1.00 93.25 77 ILE A O 1
ATOM 605 N N . ASP A 1 78 ? -8.117 7.916 -1.002 1.00 93.88 78 ASP A N 1
ATOM 606 C CA . ASP A 1 78 ? -9.146 6.870 -0.947 1.00 93.88 78 ASP A CA 1
ATOM 607 C C . ASP A 1 78 ? -8.854 5.668 -1.864 1.00 93.88 78 ASP A C 1
ATOM 609 O O . ASP A 1 78 ? -9.570 4.670 -1.821 1.00 93.88 78 ASP A O 1
ATOM 613 N N . SER A 1 79 ? -7.771 5.726 -2.640 1.00 92.62 79 SER A N 1
ATOM 614 C CA . SER A 1 79 ? -7.345 4.680 -3.569 1.00 92.62 79 SER A CA 1
ATOM 615 C C . SER A 1 79 ? -5.976 4.121 -3.193 1.00 92.62 79 SER A C 1
ATOM 617 O O . SER A 1 79 ? -5.027 4.873 -2.965 1.00 92.62 79 SER A O 1
ATOM 619 N N . VAL A 1 80 ? -5.863 2.789 -3.188 1.00 91.88 80 VAL A N 1
ATOM 620 C CA . VAL A 1 80 ? -4.604 2.059 -2.963 1.00 91.88 80 VAL A CA 1
ATOM 621 C C . VAL A 1 80 ? -3.558 2.432 -4.013 1.00 91.88 80 VAL A C 1
ATOM 623 O O . VAL A 1 80 ? -2.419 2.720 -3.667 1.00 91.88 80 VAL A O 1
ATOM 626 N N . THR A 1 81 ? -3.934 2.493 -5.291 1.00 89.12 81 THR A N 1
ATOM 627 C CA . THR A 1 81 ? -2.999 2.857 -6.364 1.00 89.12 81 THR A CA 1
ATOM 628 C C . THR A 1 81 ? -2.491 4.288 -6.192 1.00 89.12 81 THR A C 1
ATOM 630 O O . THR A 1 81 ? -1.293 4.528 -6.305 1.00 89.12 81 THR A O 1
ATOM 633 N N . THR A 1 82 ? -3.373 5.231 -5.844 1.00 89.19 82 THR A N 1
ATOM 634 C CA . THR A 1 82 ? -2.975 6.619 -5.558 1.00 89.19 82 THR A CA 1
ATOM 635 C C . THR A 1 82 ? -2.055 6.692 -4.342 1.00 89.19 82 THR A C 1
ATOM 637 O O . THR A 1 82 ? -1.075 7.428 -4.369 1.00 89.19 82 THR A O 1
ATOM 640 N N . ALA A 1 83 ? -2.336 5.911 -3.295 1.00 90.12 83 ALA A N 1
ATOM 641 C CA . ALA A 1 83 ? -1.496 5.817 -2.106 1.00 90.12 83 ALA A CA 1
ATOM 642 C C . ALA A 1 83 ? -0.078 5.318 -2.436 1.00 90.12 83 ALA A C 1
ATOM 644 O O . ALA A 1 83 ? 0.890 5.916 -1.980 1.00 90.12 83 ALA A O 1
ATOM 645 N N . ILE A 1 84 ? 0.053 4.288 -3.277 1.00 88.25 84 ILE A N 1
ATOM 646 C CA . ILE A 1 84 ? 1.356 3.764 -3.723 1.00 88.25 84 ILE A CA 1
ATOM 647 C C . ILE A 1 84 ? 2.126 4.816 -4.528 1.00 88.25 84 ILE A C 1
ATOM 649 O O . ILE A 1 84 ? 3.308 5.034 -4.287 1.00 88.25 84 ILE A O 1
ATOM 653 N N . VAL A 1 85 ? 1.456 5.506 -5.455 1.00 86.25 85 VAL A N 1
ATOM 654 C CA . VAL A 1 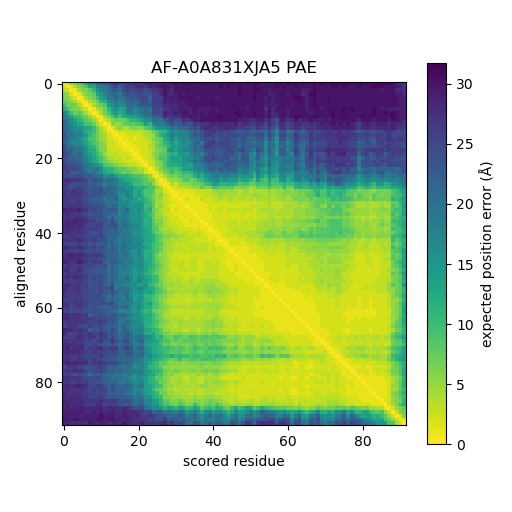85 ? 2.085 6.570 -6.255 1.00 86.25 85 VAL A CA 1
ATOM 655 C C . VAL A 1 85 ? 2.558 7.728 -5.371 1.00 86.25 85 VAL A C 1
ATOM 657 O O . VAL A 1 85 ? 3.653 8.240 -5.575 1.00 86.25 85 VAL A O 1
ATOM 660 N N . MET A 1 86 ? 1.758 8.121 -4.375 1.00 81.12 86 MET A N 1
ATOM 661 C CA . MET A 1 86 ? 2.077 9.203 -3.433 1.00 81.12 86 MET A CA 1
ATOM 662 C C . MET A 1 86 ? 3.264 8.883 -2.521 1.00 81.12 86 MET A C 1
ATOM 664 O O . MET A 1 86 ? 4.034 9.782 -2.199 1.00 81.12 86 MET A O 1
ATOM 668 N N . LEU A 1 87 ? 3.405 7.625 -2.095 1.00 78.81 87 LEU A N 1
ATOM 669 C CA . LEU A 1 87 ? 4.542 7.183 -1.284 1.00 78.81 87 LEU A CA 1
ATOM 670 C C . LEU A 1 87 ? 5.853 7.133 -2.078 1.00 78.81 87 LEU A C 1
ATOM 672 O O . LEU A 1 87 ? 6.921 7.153 -1.476 1.00 78.81 87 LEU A O 1
ATOM 676 N N . GLY A 1 88 ? 5.772 7.109 -3.410 1.00 69.31 88 GLY A N 1
ATOM 677 C CA . GLY A 1 88 ? 6.908 6.838 -4.277 1.00 69.31 88 GLY A CA 1
ATOM 678 C C . GLY A 1 88 ? 7.133 5.334 -4.413 1.00 69.31 88 GLY A C 1
ATOM 679 O O . GLY A 1 88 ? 7.127 4.587 -3.440 1.00 69.31 88 GLY A O 1
ATOM 680 N N . PHE A 1 89 ? 7.326 4.877 -5.650 1.00 58.28 89 PHE A N 1
ATOM 681 C CA . PHE A 1 89 ? 7.543 3.460 -5.959 1.00 58.28 89 PHE A CA 1
ATOM 682 C C . PHE A 1 89 ? 8.973 2.983 -5.627 1.00 58.28 89 PHE A C 1
ATOM 684 O O . PHE A 1 89 ? 9.295 1.829 -5.867 1.00 58.28 89 PHE A O 1
ATOM 691 N N . VAL A 1 90 ? 9.846 3.854 -5.101 1.00 47.31 90 VAL A N 1
ATOM 692 C CA . VAL A 1 90 ? 11.281 3.573 -4.940 1.00 47.31 90 VAL A CA 1
ATOM 693 C C . VAL A 1 90 ? 11.834 4.254 -3.683 1.00 47.31 90 VAL A C 1
ATOM 695 O O . VAL A 1 90 ? 12.561 5.235 -3.776 1.00 47.31 90 VAL A O 1
ATOM 698 N N . GLU A 1 91 ? 11.448 3.755 -2.508 1.00 37.16 91 GLU A N 1
ATOM 699 C CA . GLU A 1 91 ? 12.323 3.713 -1.319 1.00 37.16 91 GLU A CA 1
ATOM 700 C C . GLU A 1 91 ? 11.782 2.711 -0.274 1.00 37.16 91 GLU A C 1
ATOM 702 O O . GLU A 1 91 ? 11.542 3.036 0.889 1.00 37.16 91 GLU A O 1
ATOM 707 N N . VAL A 1 92 ? 11.559 1.465 -0.711 1.00 38.97 92 VAL A N 1
ATOM 708 C CA . VAL A 1 92 ? 11.516 0.269 0.152 1.00 38.97 92 VAL A CA 1
ATOM 709 C C . VAL A 1 92 ? 12.386 -0.800 -0.484 1.00 38.97 92 VAL A C 1
ATOM 711 O O . VAL A 1 92 ? 12.263 -0.967 -1.717 1.00 38.97 92 VAL A O 1
#

pLDDT: mean 77.08, std 15.22, range [37.16, 93.88]

Foldseek 3Di:
DDDDDDDDDPDDDVVNVVVVVVPPPPPPPLVVVLVVQLPDPPHDLVSNQVSQVVDPVSQVVLQCVCPDVVVVDPDRDDGSSVSCVSVPSPDD

Nearest PDB structures (foldseek):
  3i7a-assembly1_A  TM=7.843E-01  e=3.664E-03  Shewanella amazonensis SB2B
  3p3q-assembly3_B  TM=8.332E-01  e=5.505E-02  Methylococcus capsulatus
  3p3q-assembly3_A  TM=8.204E-01  e=7.901E-02  Methylococcus capsulatus
  3hc1-assembly1_A  TM=6.158E-01  e=3.202E-02  Geobacter sulfurreducens
  7qx5-assembly1_A  TM=3.854E-01  e=8.659E+00  Bacillus thuringiensis serovar israelensis

Radius of gyration: 22.09 Å; Cα contacts (8 Å, |Δi|>4): 51; chains: 1; bounding box: 43×45×66 Å

Sequence (92 aa):
MKEERRRYVEGIDLDDAVERVQRLPTLPSVLGRIFATVADPDASALDLGRHIAADQSLSATLLKLVNSAYYGFSRRIDSVTTAIVMLGFVEV

Mean predicted aligned error: 13.0 Å

Secondary structure (DSSP, 8-state):
-------------HHHHHHHHHTS----HHHHHHHHHHT-TT--HHHHHHHHHT-HHHHHHHHHHHTSTTT--SS----HHHHHHHH-SS--